Protein AF-A0A849V5Q9-F1 (afdb_monomer_lite)

Secondary 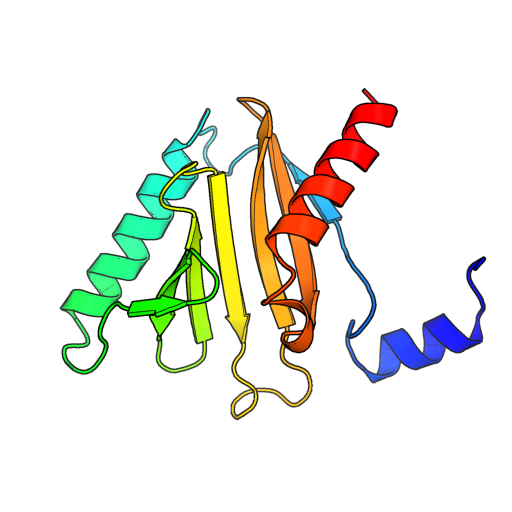structure (DSSP, 8-state):
----HHHHHHHHHTTSTT---EEEEPPGGG--TTHHHHHHHHHHHHHHHH-TT---EEETTEEEEE-SSEEEEE-TTTS-EEEEEE-TTT-SS-EEEEEEEEETTEEEEEEEEGGGGGGHHHHHHHHHHHHHTT-

Sequence (135 aa):
MPYQSKDDARWKAIGGGDRIEVTLMKPVGGMRGTAWFDTALKGTREYLLTNHSLTESEQYGLLHIPEKFEENFYDMTGKSLKIHCSKPDVVPFPRCKVKSQYREDLVLEYYYGLNFLPQWREIDNNLKKLFQQFS

Foldseek 3Di:
DDDDPVVVVVCVVLVHAPHKDKDKDFDPPQDWDLPSLVVVVVVLVVVCVVVVVWDWDDDLCWTWTDDDFWIWTANPVRSFKIKIWGDVVNDVFIKIWMWGHQDRGIIMTIMHTPVCVNVVVVVVVVVSVVVVVVD

pLDDT: mean 83.36, std 12.61, range [44.91, 96.19]

Structure (mmCIF, N/CA/C/O backbone):
data_AF-A0A849V5Q9-F1
#
_entry.id   AF-A0A849V5Q9-F1
#
loop_
_atom_site.group_PDB
_atom_site.id
_atom_site.type_symbol
_atom_site.label_atom_id
_atom_site.label_alt_id
_atom_site.label_comp_id
_atom_site.label_asym_id
_atom_site.label_entity_id
_atom_site.label_seq_id
_atom_site.pdbx_PDB_ins_code
_atom_site.Cartn_x
_atom_site.Cartn_y
_atom_site.Cartn_z
_atom_site.occupancy
_atom_site.B_iso_or_equiv
_atom_site.auth_seq_id
_atom_site.auth_comp_id
_atom_site.auth_asym_id
_atom_site.auth_atom_id
_atom_site.pdbx_PDB_model_num
ATOM 1 N N . MET A 1 1 ? -22.606 -5.579 -12.181 1.00 44.91 1 MET A N 1
ATOM 2 C CA . MET A 1 1 ? -23.148 -6.796 -12.826 1.00 44.91 1 MET A CA 1
ATOM 3 C C . MET A 1 1 ? -23.031 -7.955 -11.842 1.00 44.91 1 MET A C 1
ATOM 5 O O . MET A 1 1 ? -22.081 -7.931 -11.068 1.00 44.91 1 MET A O 1
ATOM 9 N N . PRO A 1 2 ? -23.977 -8.907 -11.804 1.00 56.44 2 PRO A N 1
ATOM 10 C CA . PRO A 1 2 ? -23.874 -10.088 -10.943 1.00 56.44 2 PRO A CA 1
ATOM 11 C C . PRO A 1 2 ? -22.769 -11.046 -11.423 1.00 56.44 2 PRO A C 1
ATOM 13 O O . PRO A 1 2 ? -22.456 -11.078 -12.612 1.00 56.44 2 PRO A O 1
ATOM 16 N N . TYR A 1 3 ? -22.196 -11.808 -10.487 1.00 54.84 3 TYR A N 1
ATOM 17 C CA . TYR A 1 3 ? -21.135 -12.8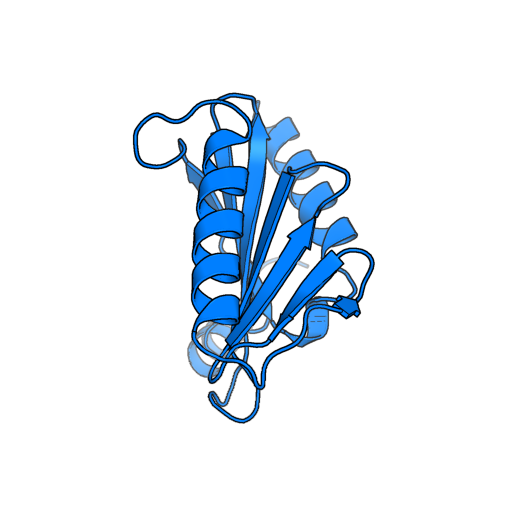00 -10.715 1.00 54.84 3 TYR A CA 1
ATOM 18 C C . TYR A 1 3 ? -21.537 -13.863 -11.753 1.00 54.84 3 TYR A C 1
ATOM 20 O O . TYR A 1 3 ? -22.637 -14.416 -11.667 1.00 54.84 3 TYR A O 1
ATOM 28 N N . GLN A 1 4 ? -20.643 -14.182 -12.700 1.00 64.56 4 GLN A N 1
ATOM 29 C CA . GLN A 1 4 ? -20.826 -15.271 -13.666 1.00 64.56 4 GLN A CA 1
ATOM 30 C C . GLN A 1 4 ? -19.684 -16.294 -13.595 1.00 64.56 4 GLN A C 1
ATOM 32 O O . GLN A 1 4 ? -18.523 -15.954 -13.398 1.00 64.56 4 GLN A O 1
ATOM 37 N N . SER A 1 5 ? -19.983 -17.570 -13.851 1.00 62.53 5 SER A N 1
ATOM 38 C CA . SER A 1 5 ? -18.994 -18.665 -13.826 1.00 62.53 5 SER A CA 1
ATOM 39 C C . SER A 1 5 ? -17.848 -18.508 -14.838 1.00 62.53 5 SER A C 1
ATOM 41 O O . SER A 1 5 ? -16.758 -19.039 -14.633 1.00 62.53 5 SER A O 1
ATOM 43 N N . LYS A 1 6 ? -18.068 -17.751 -15.921 1.00 59.19 6 LYS A N 1
ATOM 44 C CA . LYS A 1 6 ? -17.027 -17.399 -16.900 1.00 59.19 6 LYS A CA 1
ATOM 45 C C . LYS A 1 6 ? -15.989 -16.430 -16.330 1.00 59.19 6 LYS A C 1
ATOM 47 O O . LYS A 1 6 ? -14.831 -16.484 -16.742 1.00 59.19 6 LYS A O 1
ATOM 52 N N . ASP A 1 7 ? -16.385 -15.601 -15.367 1.00 58.69 7 ASP A N 1
ATOM 53 C CA . ASP A 1 7 ? -15.465 -14.717 -14.663 1.00 58.69 7 ASP A CA 1
ATOM 54 C C . ASP A 1 7 ? -14.519 -15.533 -13.775 1.00 58.69 7 ASP A C 1
ATOM 56 O O . ASP A 1 7 ? -13.333 -15.243 -13.730 1.00 58.69 7 ASP A O 1
ATOM 60 N N . ASP A 1 8 ? -14.983 -16.639 -13.185 1.00 58.81 8 ASP A N 1
ATOM 61 C CA . ASP A 1 8 ? -14.172 -17.518 -12.329 1.00 58.81 8 ASP A CA 1
ATOM 62 C C . ASP A 1 8 ? -13.011 -18.191 -13.083 1.00 58.81 8 ASP A C 1
ATOM 64 O O . ASP A 1 8 ? -11.873 -18.221 -12.609 1.00 58.81 8 ASP A O 1
ATOM 68 N N . ALA A 1 9 ? -13.281 -18.696 -14.293 1.00 58.97 9 ALA A N 1
ATOM 69 C CA . ALA A 1 9 ? -12.263 -19.293 -15.161 1.00 58.97 9 ALA A CA 1
ATOM 70 C C . ALA A 1 9 ? -11.244 -18.250 -15.639 1.00 58.97 9 ALA A C 1
ATOM 72 O O . ALA A 1 9 ? -10.040 -18.513 -15.634 1.00 58.97 9 ALA A O 1
ATOM 73 N N . ARG A 1 10 ? -11.718 -17.043 -15.983 1.00 58.00 10 ARG A N 1
ATOM 74 C CA . ARG A 1 10 ? -10.850 -15.903 -16.287 1.00 58.00 10 ARG A CA 1
ATOM 75 C C . ARG A 1 10 ? -9.978 -15.585 -15.071 1.00 58.00 10 ARG A C 1
ATOM 77 O O . ARG A 1 10 ? -8.761 -15.607 -15.177 1.00 58.00 10 ARG A O 1
ATOM 84 N N . TRP A 1 11 ? -10.565 -15.392 -13.895 1.00 59.94 11 TRP A N 1
ATOM 85 C CA . TRP A 1 11 ? -9.866 -14.994 -12.670 1.00 59.94 11 TRP A CA 1
ATOM 86 C C . TRP A 1 11 ? -8.835 -16.012 -12.175 1.00 59.94 11 TRP A C 1
ATOM 88 O O . TRP A 1 11 ? -7.782 -15.603 -11.684 1.00 59.94 11 TRP A O 1
ATOM 98 N N . LYS A 1 12 ? -9.093 -17.314 -12.351 1.00 59.56 12 LYS A N 1
ATOM 99 C CA . LYS A 1 12 ? -8.129 -18.390 -12.064 1.00 59.56 12 LYS A CA 1
ATOM 100 C C . LYS A 1 12 ? -6.945 -18.404 -13.036 1.00 59.56 12 LYS A C 1
ATOM 102 O O . LYS A 1 12 ? -5.843 -18.737 -12.617 1.00 59.56 12 LYS A O 1
ATOM 107 N N . ALA A 1 13 ? -7.151 -18.017 -14.297 1.00 56.41 13 ALA A N 1
ATOM 108 C CA . ALA A 1 13 ? -6.105 -18.000 -15.321 1.00 56.41 13 ALA A CA 1
ATOM 109 C C . ALA A 1 13 ? -5.185 -16.763 -15.248 1.00 56.41 13 ALA A C 1
ATOM 111 O O . ALA A 1 13 ? -3.984 -16.894 -15.460 1.00 56.41 13 ALA A O 1
ATOM 112 N N . ILE A 1 14 ? -5.723 -15.577 -14.921 1.00 53.78 14 ILE A N 1
ATOM 113 C CA . ILE A 1 14 ? -4.955 -14.311 -14.806 1.00 53.78 14 ILE A CA 1
ATOM 114 C C . ILE A 1 14 ? -4.464 -13.998 -13.381 1.00 53.78 14 ILE A C 1
ATOM 116 O O . ILE A 1 14 ? -3.908 -12.931 -13.142 1.00 53.78 14 ILE A O 1
ATOM 120 N N . GLY A 1 15 ? -4.668 -14.895 -12.411 1.00 48.91 15 GLY A N 1
ATOM 121 C CA . GLY A 1 15 ? -4.088 -14.744 -11.069 1.00 48.91 15 GLY A CA 1
ATOM 122 C C . GLY A 1 15 ? -4.584 -13.522 -10.279 1.00 48.91 15 GLY A C 1
ATOM 123 O O . GLY A 1 15 ? -3.845 -12.997 -9.447 1.00 48.91 15 GLY A O 1
ATOM 124 N N . GLY A 1 16 ? -5.824 -13.074 -10.519 1.00 52.97 16 GLY A N 1
ATOM 125 C CA . GLY A 1 16 ? -6.463 -11.995 -9.748 1.00 52.97 16 GLY A CA 1
ATOM 126 C C . GLY A 1 16 ? -6.562 -10.617 -10.417 1.00 52.97 16 GLY A C 1
ATOM 127 O O . GLY A 1 16 ? -6.859 -9.660 -9.715 1.00 52.97 16 GLY A O 1
ATOM 128 N N . GLY A 1 17 ? -6.371 -10.498 -11.739 1.00 53.59 17 GLY A N 1
ATOM 129 C CA . GLY A 1 17 ? -6.366 -9.209 -12.462 1.00 53.59 17 GLY A CA 1
ATOM 130 C C . GLY A 1 17 ? -7.506 -8.223 -12.128 1.00 53.59 17 GLY A C 1
ATOM 131 O O . GLY A 1 17 ? -7.227 -7.063 -11.840 1.00 53.59 17 GLY A O 1
ATOM 132 N N . ASP A 1 18 ? -8.763 -8.688 -12.086 1.00 59.16 18 ASP A N 1
ATOM 133 C CA . ASP A 1 18 ? -9.946 -7.852 -11.775 1.00 59.16 18 ASP A CA 1
ATOM 134 C C . ASP A 1 18 ? -10.549 -8.124 -10.384 1.00 59.16 18 ASP A C 1
ATOM 136 O O . ASP A 1 18 ? -11.639 -7.646 -10.062 1.00 59.16 18 ASP A O 1
ATOM 140 N N . ARG A 1 19 ? -9.893 -8.954 -9.564 1.00 66.94 19 ARG A N 1
ATOM 141 C CA . ARG A 1 19 ? -10.409 -9.351 -8.251 1.00 66.94 19 ARG A CA 1
ATOM 142 C C . ARG A 1 19 ? -9.743 -8.509 -7.175 1.00 66.94 19 ARG A C 1
ATOM 144 O O . ARG A 1 19 ? -8.527 -8.550 -7.024 1.00 66.94 19 ARG A O 1
ATOM 151 N N . ILE A 1 20 ? -10.560 -7.853 -6.359 1.00 69.62 20 ILE A N 1
ATOM 152 C CA . ILE A 1 20 ? -10.101 -7.317 -5.082 1.00 69.62 20 ILE A CA 1
ATOM 153 C C . ILE A 1 20 ? -10.375 -8.366 -4.008 1.00 69.62 20 ILE A C 1
ATOM 155 O O . ILE A 1 20 ? -11.521 -8.660 -3.675 1.00 69.62 20 ILE A O 1
ATOM 159 N N . GLU A 1 21 ? -9.312 -8.965 -3.484 1.00 76.81 21 GLU A N 1
ATOM 160 C CA . GLU A 1 21 ? -9.374 -9.702 -2.225 1.00 76.81 21 GLU A CA 1
ATOM 161 C C . GLU A 1 21 ? -9.139 -8.713 -1.093 1.00 76.81 21 GLU A C 1
ATOM 163 O O . GLU A 1 21 ? -8.154 -7.984 -1.146 1.00 76.81 21 GLU A O 1
ATOM 168 N N . VAL A 1 22 ? -10.041 -8.663 -0.111 1.00 82.94 22 VAL A N 1
ATOM 169 C CA . VAL A 1 22 ? -9.938 -7.755 1.035 1.00 82.94 22 VAL A CA 1
ATOM 170 C C . VAL A 1 22 ? -9.973 -8.559 2.320 1.00 82.94 22 VAL A C 1
ATOM 172 O O . VAL A 1 22 ? -10.877 -9.362 2.534 1.00 82.94 22 VAL A O 1
ATOM 175 N N . THR A 1 23 ? -9.018 -8.289 3.198 1.00 85.88 23 THR A N 1
ATOM 176 C CA . THR A 1 23 ? -8.982 -8.803 4.560 1.00 85.88 23 THR A CA 1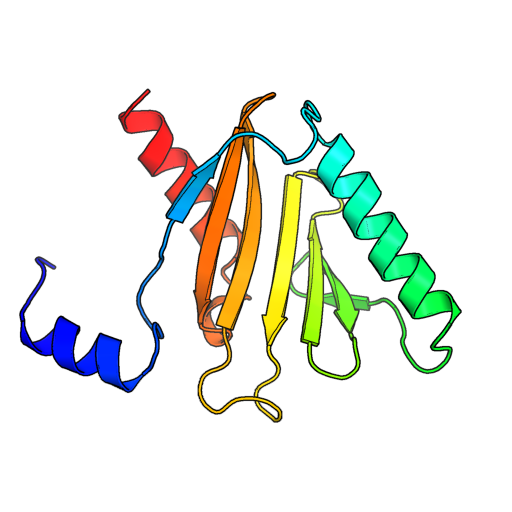
ATOM 177 C C . THR A 1 23 ? -9.024 -7.636 5.536 1.00 85.88 23 THR A C 1
ATOM 179 O O . THR A 1 23 ? -8.219 -6.711 5.448 1.00 85.88 23 THR A O 1
ATOM 182 N N . LEU A 1 24 ? -9.954 -7.689 6.489 1.00 86.56 24 LEU A N 1
ATOM 183 C CA . LEU A 1 24 ? -10.005 -6.775 7.626 1.00 86.56 24 LEU A CA 1
ATOM 184 C C . LEU A 1 24 ? -9.301 -7.441 8.811 1.00 86.56 24 LEU A C 1
ATOM 186 O O . LEU A 1 24 ? -9.691 -8.529 9.231 1.00 86.56 24 LEU A O 1
ATOM 190 N N . MET A 1 25 ? -8.258 -6.809 9.343 1.00 87.00 25 MET A N 1
ATOM 191 C CA . MET A 1 25 ? -7.438 -7.407 10.399 1.00 87.00 25 MET A CA 1
ATOM 192 C C . MET A 1 25 ? -6.919 -6.365 11.389 1.00 87.00 25 MET A C 1
ATOM 194 O O . MET A 1 25 ? -6.846 -5.173 11.088 1.00 87.00 25 MET A O 1
ATOM 198 N N . LYS A 1 26 ? -6.498 -6.832 12.567 1.00 85.12 26 LYS A N 1
ATOM 199 C CA . LYS A 1 26 ? -5.702 -6.017 13.489 1.00 85.12 26 LYS A CA 1
ATOM 200 C C . LYS A 1 26 ? -4.267 -5.889 12.966 1.00 85.12 26 LYS A C 1
ATOM 202 O O . LYS A 1 26 ? -3.751 -6.852 12.392 1.00 85.12 26 LYS A O 1
ATOM 207 N N . PRO A 1 27 ? -3.583 -4.754 13.178 1.00 77.94 27 PRO A N 1
ATOM 208 C CA . PRO A 1 27 ? -2.171 -4.636 12.849 1.00 77.94 27 PRO A CA 1
ATOM 209 C C . PRO A 1 27 ? -1.333 -5.700 13.574 1.00 77.94 27 PRO A C 1
ATOM 211 O O . PRO A 1 27 ? -1.481 -5.925 14.778 1.00 77.94 27 PRO A O 1
ATOM 214 N N . VAL A 1 28 ? -0.430 -6.349 12.834 1.00 70.44 28 VAL A N 1
ATOM 215 C CA . VAL A 1 28 ? 0.520 -7.330 13.383 1.00 70.44 28 VAL A CA 1
ATOM 216 C C . VAL A 1 28 ? 1.339 -6.694 14.511 1.00 70.44 28 VAL A C 1
ATOM 218 O O . VAL A 1 28 ? 1.777 -5.550 14.399 1.00 70.44 28 VAL A O 1
ATOM 221 N N . GLY A 1 29 ? 1.536 -7.438 15.602 1.00 67.62 29 GLY A N 1
ATOM 222 C CA . GLY A 1 29 ? 2.283 -6.972 16.776 1.00 67.62 29 GLY A CA 1
ATOM 223 C C . GLY A 1 29 ? 1.472 -6.122 17.760 1.00 67.62 29 GLY A C 1
ATOM 224 O O . GLY A 1 29 ? 2.057 -5.529 18.658 1.00 67.62 29 GLY A O 1
ATOM 225 N N . GLY A 1 30 ? 0.144 -6.038 17.607 1.00 66.75 30 GLY A N 1
ATOM 226 C CA . GLY A 1 30 ? -0.720 -5.293 18.535 1.00 66.75 30 GLY A CA 1
ATOM 227 C C . GLY A 1 30 ? -0.583 -3.772 18.430 1.00 66.75 30 GLY A C 1
ATOM 228 O O . GLY A 1 30 ? -1.031 -3.050 19.321 1.00 66.75 30 GLY A O 1
ATOM 229 N N . MET A 1 31 ? 0.035 -3.283 17.351 1.00 77.06 31 MET A N 1
ATOM 230 C CA . MET A 1 31 ? 0.211 -1.856 17.101 1.00 77.06 31 MET A CA 1
ATOM 231 C C . MET A 1 31 ? -1.149 -1.172 16.925 1.00 77.06 31 MET A C 1
ATOM 233 O O . MET A 1 31 ? -2.020 -1.689 16.226 1.00 77.06 31 MET A O 1
ATOM 237 N N . ARG A 1 32 ? -1.321 0.002 17.538 1.00 77.12 32 ARG A N 1
ATOM 238 C CA . ARG A 1 32 ? -2.500 0.864 17.360 1.00 77.12 32 ARG A CA 1
ATOM 239 C C . ARG A 1 32 ? -2.156 2.075 16.500 1.00 77.12 32 ARG A C 1
ATOM 241 O O . ARG A 1 32 ? -1.007 2.519 16.475 1.00 77.12 32 ARG A O 1
ATOM 248 N N . GLY A 1 33 ? -3.157 2.608 15.807 1.00 80.00 33 GLY A N 1
ATOM 249 C CA . GLY A 1 33 ? -3.013 3.771 14.939 1.00 80.00 33 GLY A CA 1
ATOM 250 C C . GLY A 1 33 ? -1.999 3.537 13.818 1.00 80.00 33 GLY A C 1
ATOM 251 O O . GLY A 1 33 ? -1.947 2.463 13.221 1.00 80.00 33 GLY A O 1
ATOM 252 N N . THR A 1 34 ? -1.168 4.542 13.545 1.00 84.12 34 THR A N 1
ATOM 253 C CA . THR A 1 34 ? -0.248 4.577 12.395 1.00 84.12 34 THR A CA 1
ATOM 254 C C . THR A 1 34 ? 1.134 3.972 12.672 1.00 84.12 34 THR A C 1
ATOM 256 O O . THR A 1 34 ? 2.010 4.036 11.816 1.00 84.12 34 THR A O 1
ATOM 259 N N . ALA A 1 35 ? 1.372 3.353 13.834 1.00 87.31 35 ALA A N 1
ATOM 260 C CA . ALA A 1 35 ? 2.704 2.844 14.195 1.00 87.31 35 ALA A CA 1
ATOM 261 C C . ALA A 1 35 ? 3.241 1.768 13.223 1.00 87.31 35 ALA A C 1
ATOM 263 O O . ALA A 1 35 ? 4.449 1.668 12.985 1.00 87.31 35 ALA A O 1
ATOM 264 N N . TRP A 1 36 ? 2.346 0.991 12.603 1.00 88.75 36 TRP A N 1
ATOM 265 C CA . TRP A 1 36 ? 2.719 0.030 11.561 1.00 88.75 36 TRP A CA 1
ATOM 266 C C . TRP A 1 36 ? 3.227 0.723 10.288 1.00 88.75 36 TRP A C 1
ATOM 268 O O . TRP A 1 36 ? 4.093 0.175 9.607 1.00 88.75 36 TRP A O 1
ATOM 278 N N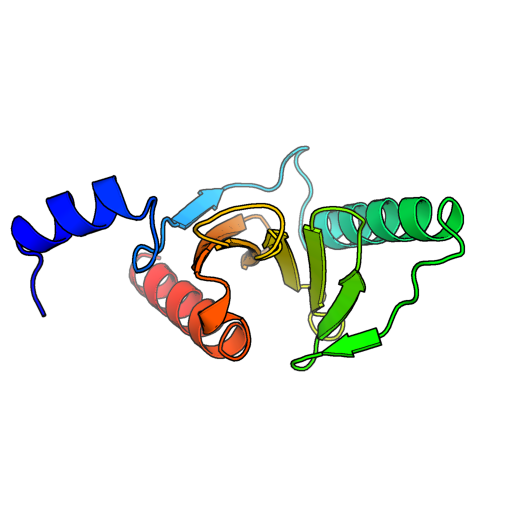 . PHE A 1 37 ? 2.696 1.908 9.968 1.00 91.94 37 PHE A N 1
ATOM 279 C CA . PHE A 1 37 ? 3.087 2.697 8.802 1.00 91.94 37 PHE A CA 1
ATOM 280 C C . PHE A 1 37 ? 4.497 3.245 9.002 1.00 91.94 37 PHE A C 1
ATOM 282 O O . PHE A 1 37 ? 5.355 3.043 8.147 1.00 91.94 37 PHE A O 1
ATOM 289 N N . ASP A 1 38 ? 4.757 3.860 10.160 1.00 90.56 38 ASP A N 1
ATOM 290 C CA . ASP A 1 38 ? 6.073 4.424 10.475 1.00 90.56 38 ASP A CA 1
ATOM 291 C C . ASP A 1 38 ? 7.156 3.329 10.483 1.00 90.56 38 ASP A C 1
ATOM 293 O O . ASP A 1 38 ? 8.242 3.520 9.934 1.00 90.56 38 ASP A O 1
ATOM 297 N N . THR A 1 39 ? 6.837 2.147 11.026 1.00 89.81 39 THR A N 1
ATOM 298 C CA . THR A 1 39 ? 7.736 0.981 11.006 1.00 89.81 39 THR A CA 1
ATOM 299 C C . THR A 1 39 ? 8.037 0.520 9.578 1.00 89.81 39 THR A C 1
ATOM 301 O O . THR A 1 39 ? 9.193 0.278 9.234 1.00 89.81 39 THR A O 1
ATOM 304 N N . ALA A 1 40 ? 7.010 0.418 8.730 1.00 90.12 40 ALA A N 1
ATOM 305 C CA . ALA A 1 40 ? 7.177 -0.008 7.344 1.00 90.12 40 ALA A CA 1
ATOM 306 C C . ALA A 1 40 ? 7.994 1.003 6.523 1.00 90.12 40 ALA A C 1
ATOM 308 O O . ALA A 1 40 ? 8.901 0.601 5.795 1.00 90.12 40 ALA A O 1
ATOM 309 N N . LEU A 1 41 ? 7.711 2.300 6.675 1.00 92.00 41 LEU A N 1
ATOM 310 C CA . LEU A 1 41 ? 8.441 3.369 5.997 1.00 92.00 41 LEU A CA 1
ATOM 311 C C . LEU A 1 41 ? 9.912 3.398 6.423 1.00 92.00 41 LEU A C 1
ATOM 313 O O . LEU A 1 41 ? 10.792 3.516 5.572 1.00 92.00 41 LEU A O 1
ATOM 317 N N . LYS A 1 42 ? 10.186 3.255 7.727 1.00 91.50 42 LYS A N 1
ATOM 318 C CA . LYS A 1 42 ? 11.555 3.177 8.247 1.00 91.50 42 LYS A CA 1
ATOM 319 C C . LYS A 1 42 ? 12.324 2.018 7.608 1.00 91.50 42 LYS A C 1
ATOM 321 O O . LYS A 1 42 ? 13.409 2.250 7.090 1.00 91.50 42 LYS A O 1
ATOM 326 N N . GLY A 1 43 ? 11.743 0.815 7.578 1.00 89.19 43 GLY A N 1
ATOM 327 C CA . GLY A 1 43 ? 12.389 -0.354 6.972 1.00 89.19 43 GLY A CA 1
ATOM 328 C C . GLY A 1 43 ? 12.694 -0.169 5.480 1.00 89.19 43 GLY A C 1
ATOM 329 O O . GLY A 1 43 ? 13.802 -0.461 5.037 1.00 89.19 43 GLY A O 1
ATOM 330 N N . THR A 1 44 ? 11.755 0.390 4.708 1.00 89.25 44 THR A N 1
ATOM 331 C CA . THR A 1 44 ? 11.993 0.682 3.283 1.00 89.25 44 THR A CA 1
ATOM 332 C C . THR A 1 44 ? 13.074 1.755 3.083 1.00 89.25 44 THR A C 1
ATOM 334 O O . THR A 1 44 ? 13.902 1.641 2.183 1.00 89.25 44 THR A O 1
ATOM 337 N N . ARG A 1 45 ? 13.138 2.779 3.941 1.00 89.19 45 ARG A N 1
ATOM 338 C CA . ARG A 1 45 ? 14.196 3.802 3.875 1.00 89.19 45 ARG A CA 1
ATOM 339 C C . ARG A 1 45 ? 15.572 3.280 4.266 1.00 89.19 45 ARG A C 1
ATOM 341 O O . ARG A 1 45 ? 16.565 3.667 3.662 1.00 89.19 45 ARG A O 1
ATOM 348 N N . GLU A 1 46 ? 15.649 2.390 5.247 1.00 89.25 46 GLU A N 1
ATOM 349 C CA . GLU A 1 46 ? 16.906 1.721 5.594 1.00 89.25 46 GLU A CA 1
ATOM 350 C C . GLU A 1 46 ? 17.427 0.894 4.410 1.00 89.25 46 GLU A C 1
ATOM 352 O O . GLU A 1 46 ? 18.616 0.953 4.099 1.00 89.25 46 GLU A O 1
ATOM 357 N N . TYR A 1 47 ? 16.538 0.220 3.673 1.00 82.88 47 TYR A N 1
ATOM 358 C CA . TYR A 1 47 ? 16.903 -0.473 2.436 1.00 82.88 47 TYR A CA 1
ATOM 359 C C . TYR A 1 47 ? 17.446 0.483 1.360 1.00 82.88 47 TYR A C 1
ATOM 361 O O . TYR A 1 47 ? 18.473 0.183 0.743 1.00 82.88 47 TYR A O 1
ATOM 369 N N . LEU A 1 48 ? 16.827 1.655 1.175 1.00 83.12 48 LEU A N 1
ATOM 370 C CA . LEU A 1 48 ? 17.330 2.695 0.267 1.00 83.12 48 LEU A CA 1
ATOM 371 C C . LEU A 1 48 ? 18.747 3.152 0.623 1.00 83.12 48 LEU A C 1
ATOM 373 O O . LEU A 1 48 ? 19.597 3.262 -0.256 1.00 83.12 48 LEU A O 1
ATOM 377 N N . LEU A 1 49 ? 19.026 3.376 1.910 1.00 83.00 49 LEU A N 1
ATOM 378 C CA . LEU A 1 49 ? 20.353 3.801 2.366 1.00 83.00 49 LEU A CA 1
ATOM 379 C C . LEU A 1 49 ? 21.439 2.773 2.032 1.00 83.00 49 LEU A C 1
ATOM 381 O O . LEU A 1 49 ? 22.577 3.158 1.781 1.00 83.00 49 LEU A O 1
ATOM 385 N N . THR A 1 50 ? 21.092 1.484 2.001 1.00 83.44 50 THR A N 1
ATOM 386 C CA . THR A 1 50 ? 22.019 0.415 1.595 1.00 83.44 50 THR A CA 1
ATOM 387 C C . THR A 1 50 ? 22.158 0.263 0.078 1.00 83.44 50 THR A C 1
ATOM 389 O O . THR A 1 50 ? 23.134 -0.319 -0.389 1.00 83.44 50 THR A O 1
ATOM 392 N N . ASN A 1 51 ? 21.218 0.806 -0.701 1.00 78.62 51 ASN A N 1
ATOM 393 C CA . ASN A 1 51 ? 21.176 0.718 -2.160 1.00 78.62 51 ASN A CA 1
ATOM 394 C C . ASN A 1 51 ? 21.198 2.118 -2.785 1.00 78.62 51 ASN A C 1
ATOM 396 O O . ASN A 1 51 ? 20.198 2.602 -3.309 1.00 78.62 51 ASN A O 1
ATOM 400 N N . HIS A 1 52 ? 22.379 2.740 -2.775 1.00 68.88 52 HIS A N 1
ATOM 401 C CA . HIS A 1 52 ? 22.637 4.122 -3.211 1.00 68.88 52 HIS A CA 1
ATOM 402 C C . HIS A 1 52 ? 22.203 4.489 -4.648 1.00 68.88 52 HIS A C 1
ATOM 404 O O . HIS A 1 52 ? 22.286 5.656 -5.021 1.00 68.88 52 HIS A O 1
ATOM 410 N N . SER A 1 53 ? 21.780 3.527 -5.470 1.00 72.69 53 SER A N 1
ATOM 411 C CA . SER A 1 53 ? 21.247 3.758 -6.819 1.00 72.69 53 SER A CA 1
ATOM 412 C C . SER A 1 53 ? 19.739 4.024 -6.860 1.00 72.69 53 SER A C 1
ATOM 414 O O . SER A 1 53 ? 19.217 4.362 -7.921 1.00 72.69 53 SER A O 1
ATOM 416 N N . LEU A 1 54 ? 19.033 3.849 -5.742 1.00 77.62 54 LEU A N 1
ATOM 417 C CA . LEU A 1 54 ? 17.592 4.049 -5.642 1.00 77.62 54 LEU A CA 1
ATOM 418 C C . LEU A 1 54 ? 17.301 5.424 -5.031 1.00 77.62 54 LEU A C 1
ATOM 420 O O . LEU A 1 54 ? 17.890 5.804 -4.019 1.00 77.62 54 LEU A O 1
ATOM 424 N N . THR A 1 55 ? 16.383 6.170 -5.639 1.00 82.81 55 THR A N 1
ATOM 425 C CA . THR A 1 55 ? 15.992 7.510 -5.188 1.00 82.81 55 THR A CA 1
ATOM 426 C C . THR A 1 55 ? 14.498 7.585 -4.910 1.00 82.81 55 THR A C 1
ATOM 428 O O . THR A 1 55 ? 13.680 7.026 -5.640 1.00 82.81 55 THR A O 1
ATOM 431 N N . GLU A 1 56 ? 14.141 8.298 -3.841 1.00 89.62 56 GLU A N 1
ATOM 432 C CA . GLU A 1 56 ? 12.749 8.636 -3.547 1.00 89.62 56 GLU A CA 1
ATOM 433 C C . GLU A 1 56 ? 12.213 9.617 -4.601 1.00 89.62 56 GLU A C 1
ATOM 435 O O . GLU A 1 56 ? 12.918 10.530 -5.040 1.00 89.62 56 GLU A O 1
ATOM 440 N N . SER A 1 57 ? 10.953 9.449 -4.992 1.00 93.31 57 SER A N 1
ATOM 441 C CA . SER A 1 57 ? 10.245 10.358 -5.898 1.00 93.31 57 SER A CA 1
ATOM 442 C C . SER A 1 57 ? 8.779 10.498 -5.490 1.00 93.31 57 SER A C 1
ATOM 444 O O . SER A 1 57 ? 8.313 9.823 -4.574 1.00 93.31 57 SER A O 1
ATOM 446 N N . GLU A 1 58 ? 8.046 11.400 -6.136 1.00 94.94 58 GLU A N 1
ATOM 447 C CA . GLU A 1 58 ? 6.595 11.504 -5.982 1.00 94.94 58 GLU A CA 1
ATOM 448 C C . GLU A 1 58 ? 5.913 10.899 -7.211 1.00 94.94 58 GLU A C 1
ATOM 450 O O . GLU A 1 58 ? 6.314 11.172 -8.344 1.00 94.94 58 GLU A O 1
ATOM 455 N N . GLN A 1 59 ? 4.897 10.066 -6.980 1.00 95.00 59 GLN A N 1
ATOM 456 C CA . GLN A 1 59 ? 4.060 9.512 -8.037 1.00 95.00 59 GLN A CA 1
ATOM 457 C C . GLN A 1 59 ? 2.631 9.270 -7.529 1.00 95.00 59 GLN A C 1
ATOM 459 O O . GLN A 1 59 ? 2.423 8.635 -6.497 1.00 95.00 59 GLN A O 1
ATOM 464 N N . TYR A 1 60 ? 1.626 9.734 -8.279 1.00 94.12 60 TYR A N 1
ATOM 465 C CA . TYR A 1 60 ? 0.192 9.579 -7.959 1.00 94.12 60 TYR A CA 1
ATOM 466 C C . TYR A 1 60 ? -0.243 10.167 -6.601 1.00 94.12 60 TYR A C 1
ATOM 468 O O . TYR A 1 60 ? -1.205 9.699 -5.983 1.00 94.12 60 TYR A O 1
ATOM 476 N N . GLY A 1 61 ? 0.447 11.201 -6.128 1.00 92.62 61 GLY A N 1
ATOM 477 C CA . GLY A 1 61 ? 0.268 11.796 -4.809 1.00 92.62 61 GLY A CA 1
ATOM 478 C C . GLY A 1 61 ? 0.834 10.943 -3.672 1.00 92.62 61 GLY A C 1
ATOM 479 O O . GLY A 1 61 ? 0.386 11.099 -2.537 1.00 92.62 61 GLY A O 1
ATOM 480 N N . LEU A 1 62 ? 1.755 10.022 -3.968 1.00 94.88 62 LEU A N 1
ATOM 481 C CA . LEU A 1 62 ? 2.395 9.122 -3.011 1.00 94.88 62 LEU A CA 1
ATOM 482 C C . LEU A 1 62 ? 3.913 9.294 -3.062 1.00 94.88 62 LEU A C 1
ATOM 484 O O . LEU A 1 62 ? 4.492 9.539 -4.120 1.00 94.88 62 LEU A O 1
ATOM 488 N N . LEU A 1 63 ? 4.569 9.095 -1.919 1.00 95.38 63 LEU A N 1
ATOM 489 C CA . LEU A 1 63 ? 6.014 8.891 -1.891 1.00 95.38 63 LEU A CA 1
ATOM 490 C C . LEU A 1 63 ? 6.311 7.542 -2.541 1.00 95.38 63 LEU A C 1
ATOM 492 O O . LEU A 1 63 ? 5.916 6.512 -1.999 1.00 95.38 63 LEU A O 1
ATOM 496 N N . HIS A 1 64 ? 7.001 7.559 -3.672 1.00 95.38 64 HIS A N 1
ATOM 497 C CA . HIS A 1 64 ? 7.431 6.387 -4.412 1.00 95.38 64 HIS A CA 1
ATOM 498 C C . HIS A 1 64 ? 8.889 6.055 -4.090 1.00 95.38 64 HIS A C 1
ATOM 500 O O . HIS A 1 64 ? 9.788 6.893 -4.199 1.00 95.38 64 HIS A O 1
ATOM 506 N N . ILE A 1 65 ? 9.103 4.801 -3.707 1.00 92.44 65 ILE A N 1
ATOM 507 C CA . ILE A 1 65 ? 10.401 4.207 -3.436 1.00 92.44 65 ILE A CA 1
ATOM 508 C C . ILE A 1 65 ? 10.554 2.975 -4.340 1.00 92.44 65 ILE A C 1
ATOM 510 O O . ILE A 1 65 ? 9.954 1.932 -4.048 1.00 92.44 65 ILE A O 1
ATOM 514 N N . PRO A 1 66 ? 11.331 3.071 -5.434 1.00 88.19 66 PRO A N 1
ATOM 515 C CA . PRO A 1 66 ? 11.599 1.923 -6.281 1.00 88.19 66 PRO A CA 1
ATOM 516 C C . PRO A 1 66 ? 12.534 0.961 -5.548 1.00 88.19 66 PRO A C 1
ATOM 518 O O . PRO A 1 66 ? 13.509 1.383 -4.933 1.00 88.19 66 PRO A O 1
ATOM 521 N N . GLU A 1 67 ? 12.276 -0.337 -5.653 1.00 85.25 67 GLU A N 1
ATOM 522 C CA . GLU A 1 67 ? 13.201 -1.387 -5.232 1.00 85.25 67 GLU A CA 1
ATOM 523 C C . GLU A 1 67 ? 13.591 -2.255 -6.433 1.00 85.25 67 GLU A C 1
ATOM 525 O O . GLU A 1 67 ? 13.173 -2.018 -7.569 1.00 85.25 67 GLU A O 1
ATOM 530 N N . LYS A 1 68 ? 14.446 -3.260 -6.221 1.00 80.94 68 LYS A N 1
ATOM 531 C CA . LYS A 1 68 ? 14.978 -4.076 -7.320 1.00 80.94 68 LYS A CA 1
ATOM 532 C C . LYS A 1 68 ? 13.877 -4.830 -8.077 1.00 80.94 68 LYS A C 1
ATOM 534 O O . LYS A 1 68 ? 13.871 -4.802 -9.303 1.00 80.94 68 LYS A O 1
ATOM 539 N N . PHE A 1 69 ? 12.945 -5.454 -7.358 1.00 81.75 69 PHE A N 1
ATOM 540 C CA . PHE A 1 69 ? 11.914 -6.335 -7.933 1.00 81.75 69 PHE A CA 1
ATOM 541 C C . PHE A 1 69 ? 10.478 -5.829 -7.740 1.00 81.75 69 PHE A C 1
ATOM 543 O O . PHE A 1 69 ? 9.520 -6.428 -8.228 1.00 81.75 69 PHE A O 1
ATOM 550 N N . GLU A 1 70 ? 10.333 -4.723 -7.026 1.00 88.44 70 GLU A N 1
ATOM 551 C CA . GLU A 1 70 ? 9.063 -4.214 -6.530 1.00 88.44 70 GLU A CA 1
ATOM 552 C C . GLU A 1 70 ? 9.112 -2.691 -6.420 1.00 88.44 70 GLU A C 1
ATOM 554 O O . GLU A 1 70 ? 10.169 -2.071 -6.558 1.00 88.44 70 GLU A O 1
ATOM 559 N N . GLU A 1 71 ? 7.952 -2.092 -6.197 1.00 92.56 71 GLU A N 1
ATOM 560 C CA . GLU A 1 71 ? 7.774 -0.657 -6.011 1.00 92.56 71 GLU A CA 1
ATOM 561 C C . GLU A 1 71 ? 6.943 -0.424 -4.754 1.00 92.56 71 GLU A C 1
ATOM 563 O O . GLU A 1 71 ? 5.867 -1.004 -4.591 1.00 92.56 71 GLU A O 1
ATOM 568 N N . ASN A 1 72 ? 7.437 0.418 -3.850 1.00 95.12 72 ASN A N 1
ATOM 569 C CA . ASN A 1 72 ? 6.724 0.780 -2.633 1.00 95.12 72 ASN A CA 1
ATOM 570 C C . ASN A 1 72 ? 6.199 2.214 -2.748 1.00 95.12 72 ASN A C 1
ATOM 572 O O . ASN A 1 72 ? 6.931 3.121 -3.135 1.00 95.12 72 ASN A O 1
ATOM 576 N N . PHE A 1 73 ? 4.945 2.428 -2.356 1.00 96.06 73 PHE A N 1
ATOM 577 C CA . PHE A 1 73 ? 4.312 3.741 -2.320 1.00 96.06 73 PHE A CA 1
ATOM 578 C C . PHE A 1 73 ? 3.712 4.020 -0.942 1.00 96.06 73 PHE A C 1
ATOM 580 O O . PHE A 1 73 ? 3.135 3.129 -0.313 1.00 96.06 73 PHE A O 1
ATOM 587 N N . TYR A 1 74 ? 3.816 5.264 -0.483 1.00 96.19 74 TYR A N 1
ATOM 588 C CA . TYR A 1 74 ? 3.364 5.680 0.844 1.00 96.19 74 TYR A CA 1
ATOM 589 C C . TYR A 1 74 ? 2.521 6.956 0.781 1.00 96.19 74 TYR A C 1
ATOM 591 O O . TYR A 1 74 ? 2.944 7.967 0.215 1.00 96.19 74 TYR A O 1
ATOM 599 N N . ASP A 1 75 ? 1.346 6.934 1.415 1.00 94.44 75 ASP A N 1
ATOM 600 C CA . ASP A 1 75 ? 0.544 8.138 1.654 1.00 94.44 75 ASP A CA 1
ATOM 601 C C . ASP A 1 75 ? 1.128 8.921 2.837 1.00 94.44 75 ASP A C 1
ATOM 603 O O . ASP A 1 75 ? 0.851 8.635 4.005 1.00 94.44 75 ASP A O 1
ATOM 607 N N . MET A 1 76 ? 1.952 9.918 2.523 1.00 89.50 76 MET A N 1
ATOM 608 C CA . MET A 1 76 ? 2.643 10.736 3.521 1.00 89.50 76 MET A CA 1
ATOM 609 C C . MET A 1 76 ? 1.739 11.769 4.199 1.00 89.50 76 MET A C 1
ATOM 611 O O . MET A 1 76 ? 2.082 12.246 5.279 1.00 89.50 76 MET A O 1
ATOM 615 N N . THR A 1 77 ? 0.600 12.120 3.596 1.00 84.12 77 THR A N 1
ATOM 616 C CA . THR A 1 77 ? -0.313 13.129 4.147 1.00 84.12 77 THR A CA 1
ATOM 617 C C . THR A 1 77 ? -1.161 12.536 5.263 1.00 84.12 77 THR A C 1
ATOM 619 O O . THR A 1 77 ? -1.253 13.118 6.341 1.00 84.12 77 THR A O 1
ATOM 622 N N . GLY A 1 78 ? -1.763 11.369 5.018 1.00 78.19 78 GLY A N 1
ATOM 623 C CA . GLY A 1 78 ? -2.599 10.691 6.006 1.00 78.19 78 GLY A CA 1
ATOM 624 C C . GLY A 1 78 ? -1.839 9.734 6.922 1.00 78.19 78 GLY A C 1
ATOM 625 O O . GLY A 1 78 ? -2.411 9.282 7.913 1.00 78.19 78 GLY A O 1
ATOM 626 N N . LYS A 1 79 ? -0.591 9.365 6.573 1.00 81.38 79 LYS A N 1
ATOM 627 C CA . LYS A 1 79 ? 0.132 8.207 7.145 1.00 81.38 79 LYS A CA 1
ATOM 628 C C . LYS A 1 79 ? -0.743 6.955 7.212 1.00 81.38 79 LYS A C 1
ATOM 630 O O . LYS A 1 79 ? -0.686 6.161 8.152 1.00 81.38 79 LYS A O 1
ATOM 635 N N . SER A 1 80 ? -1.626 6.835 6.230 1.00 83.56 80 SER A N 1
ATOM 636 C CA . SER A 1 80 ? -2.774 5.949 6.322 1.00 83.56 80 SER A CA 1
ATOM 637 C C . SER A 1 80 ? -2.585 4.692 5.495 1.00 83.56 80 SER A C 1
ATOM 639 O O . SER A 1 80 ? -3.321 3.735 5.692 1.00 83.56 80 SER A O 1
ATOM 641 N N . LEU A 1 81 ? -1.617 4.668 4.577 1.00 93.94 81 LEU A N 1
ATOM 642 C CA . LEU A 1 81 ? -1.615 3.678 3.514 1.00 93.94 81 LEU A CA 1
ATOM 643 C C . LEU A 1 81 ? -0.213 3.395 2.971 1.00 93.94 81 LEU A C 1
ATOM 645 O O . LEU A 1 81 ? 0.525 4.307 2.604 1.00 93.94 81 LEU A O 1
ATOM 649 N N . LYS A 1 82 ? 0.119 2.104 2.886 1.00 95.38 82 LYS A N 1
ATOM 650 C CA . LYS A 1 82 ? 1.269 1.572 2.151 1.00 95.38 82 LYS A CA 1
ATOM 651 C C . LYS A 1 82 ? 0.761 0.745 0.976 1.00 95.38 82 LYS A C 1
ATOM 653 O O . LYS A 1 82 ? -0.081 -0.133 1.165 1.00 95.38 82 LYS A O 1
ATOM 658 N N . ILE A 1 83 ? 1.333 0.969 -0.198 1.00 96.19 83 ILE A N 1
ATOM 659 C CA . ILE A 1 83 ? 1.150 0.149 -1.395 1.00 96.19 83 ILE A CA 1
ATOM 660 C C . ILE A 1 83 ? 2.485 -0.504 -1.717 1.00 96.19 83 ILE A C 1
ATOM 662 O O . ILE A 1 83 ? 3.535 0.123 -1.628 1.00 96.19 83 ILE A O 1
ATOM 666 N N . HIS A 1 84 ? 2.437 -1.762 -2.105 1.00 95.00 84 HIS A N 1
ATOM 667 C CA . HIS A 1 84 ? 3.576 -2.500 -2.609 1.00 95.00 84 HIS A CA 1
ATOM 668 C C . HIS A 1 84 ? 3.162 -3.179 -3.909 1.00 95.00 84 HIS A C 1
ATOM 670 O O . HIS A 1 84 ? 2.230 -3.984 -3.909 1.00 95.00 84 HIS A O 1
ATOM 676 N N . CYS A 1 85 ? 3.822 -2.853 -5.012 1.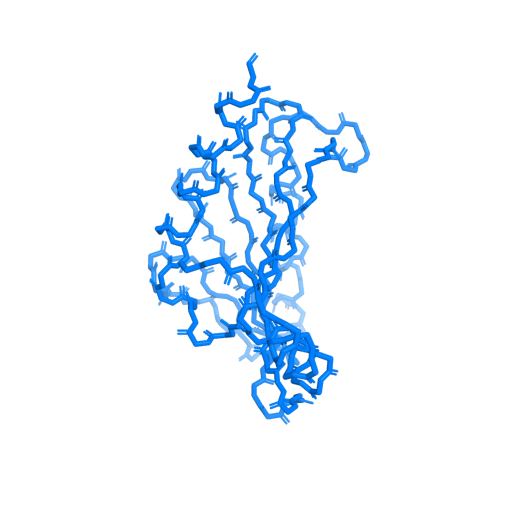00 94.00 85 CYS A N 1
ATOM 677 C CA . CYS A 1 85 ? 3.508 -3.363 -6.335 1.00 94.00 85 CYS A CA 1
ATOM 678 C C . CYS A 1 85 ? 4.652 -4.211 -6.886 1.00 94.00 85 CYS A C 1
ATOM 680 O O . CYS A 1 85 ? 5.827 -3.888 -6.742 1.00 94.00 85 CYS A O 1
ATOM 682 N N . SER A 1 86 ? 4.287 -5.299 -7.552 1.00 91.88 86 SER A N 1
ATOM 683 C CA . SER A 1 86 ? 5.222 -6.101 -8.346 1.00 91.88 86 SER A CA 1
ATOM 684 C C . SER A 1 86 ? 5.457 -5.439 -9.700 1.00 91.88 86 SER A C 1
ATOM 686 O O . SER A 1 86 ? 4.525 -4.874 -10.279 1.00 91.88 86 SER A O 1
ATOM 688 N N . LYS A 1 87 ? 6.687 -5.513 -10.213 1.00 88.44 87 LYS A N 1
ATOM 689 C CA . LYS A 1 87 ? 7.021 -4.895 -11.497 1.00 88.44 87 LYS A CA 1
ATOM 690 C C . LYS A 1 87 ? 6.627 -5.771 -12.696 1.00 88.44 87 LYS A C 1
ATOM 692 O O . LYS A 1 87 ? 6.708 -7.001 -12.610 1.00 88.44 87 LYS A O 1
ATOM 697 N N . PRO A 1 88 ? 6.231 -5.159 -13.828 1.00 84.62 88 PRO A N 1
ATOM 698 C CA . PRO A 1 88 ? 5.804 -5.885 -15.027 1.00 84.62 88 PRO A CA 1
ATOM 699 C C . PRO A 1 88 ? 6.919 -6.707 -15.692 1.00 84.62 88 PRO A C 1
ATOM 701 O O . PRO A 1 88 ? 6.628 -7.677 -16.381 1.00 84.62 88 PRO A O 1
ATOM 704 N N . ASP A 1 89 ? 8.187 -6.346 -15.494 1.00 86.75 89 ASP A N 1
ATOM 705 C CA . ASP A 1 89 ? 9.354 -7.088 -15.987 1.00 86.75 89 ASP A CA 1
ATOM 706 C C . ASP A 1 89 ? 9.714 -8.301 -15.110 1.00 86.75 89 ASP A C 1
ATOM 708 O O . ASP A 1 89 ? 10.489 -9.159 -15.530 1.00 86.75 89 ASP A O 1
ATOM 712 N N . VAL A 1 90 ? 9.130 -8.402 -13.910 1.00 85.19 90 VAL A N 1
ATOM 713 C CA . VAL A 1 90 ? 9.386 -9.485 -12.948 1.00 85.19 90 VAL A CA 1
ATOM 714 C C . VAL A 1 90 ? 8.290 -10.552 -12.985 1.00 85.19 90 VAL A C 1
ATOM 716 O O . VAL A 1 90 ? 8.578 -11.735 -12.805 1.00 85.19 90 VAL A O 1
ATOM 719 N N . VAL A 1 91 ? 7.031 -10.163 -13.215 1.00 83.25 91 VAL A N 1
ATOM 720 C CA . VAL A 1 91 ? 5.881 -11.083 -13.215 1.00 83.25 91 VAL A CA 1
ATOM 721 C C . VAL A 1 91 ? 4.921 -10.810 -14.380 1.00 83.25 91 VAL A C 1
ATOM 723 O O . VAL A 1 91 ? 4.693 -9.652 -14.723 1.00 83.25 91 VAL A O 1
ATOM 726 N N . PRO A 1 92 ? 4.278 -11.848 -14.955 1.00 79.19 92 PRO A N 1
ATOM 727 C CA . PRO A 1 92 ? 3.383 -11.689 -16.108 1.00 79.19 92 PRO A CA 1
ATOM 728 C C . PRO A 1 92 ? 2.089 -10.924 -15.790 1.00 79.19 92 PRO A C 1
ATOM 730 O O . PRO A 1 92 ? 1.488 -10.334 -16.683 1.00 79.19 92 PRO A O 1
ATOM 733 N N . PHE A 1 93 ? 1.656 -10.927 -14.525 1.00 82.06 93 PHE A N 1
ATOM 734 C CA . PHE A 1 93 ? 0.446 -10.245 -14.060 1.00 82.06 93 PHE A CA 1
ATOM 735 C C . PHE A 1 93 ? 0.775 -9.408 -12.816 1.00 82.06 93 PHE A C 1
ATOM 737 O O . PHE A 1 93 ? 0.588 -9.876 -11.688 1.00 82.06 93 PHE A O 1
ATOM 744 N N . PRO A 1 94 ? 1.330 -8.195 -12.996 1.00 87.31 94 PRO A N 1
ATOM 745 C CA . PRO A 1 94 ? 1.744 -7.354 -11.885 1.00 87.31 94 PRO A CA 1
ATOM 746 C C . PRO A 1 94 ? 0.536 -6.861 -11.090 1.00 87.31 94 PRO A C 1
ATOM 748 O O . PRO A 1 94 ? -0.470 -6.387 -11.627 1.00 87.31 94 PRO A O 1
ATOM 751 N N . ARG A 1 95 ? 0.662 -6.964 -9.773 1.00 89.88 95 ARG A N 1
ATOM 752 C CA . ARG A 1 95 ? -0.358 -6.601 -8.791 1.00 89.88 95 ARG A CA 1
ATOM 753 C C . ARG A 1 95 ? 0.224 -5.728 -7.695 1.00 89.88 95 ARG A C 1
ATOM 755 O O . ARG A 1 95 ? 1.409 -5.839 -7.371 1.00 89.88 95 ARG A O 1
ATOM 762 N N . CYS A 1 96 ? -0.649 -4.937 -7.094 1.00 92.56 96 CYS A N 1
ATOM 763 C CA . CYS A 1 96 ? -0.389 -4.137 -5.918 1.00 92.56 96 CYS A CA 1
ATOM 764 C C . CYS A 1 96 ? -1.091 -4.749 -4.708 1.00 92.56 96 CYS A C 1
ATOM 766 O O . CYS A 1 96 ? -2.265 -5.108 -4.771 1.00 92.56 96 CYS A O 1
ATOM 768 N N . LYS A 1 97 ? -0.354 -4.861 -3.609 1.00 93.62 97 LYS A N 1
ATOM 769 C CA . LYS A 1 97 ? -0.840 -5.146 -2.266 1.00 93.62 97 LYS A CA 1
ATOM 770 C C . LYS A 1 97 ? -0.926 -3.826 -1.510 1.00 93.62 97 LYS A C 1
ATOM 772 O O . LYS A 1 97 ? 0.066 -3.108 -1.419 1.00 93.62 97 LYS A O 1
ATOM 777 N N . VAL A 1 98 ? -2.077 -3.531 -0.930 1.00 94.88 98 VAL A N 1
ATOM 778 C CA . VAL A 1 98 ? -2.302 -2.339 -0.118 1.00 94.88 98 VAL A CA 1
ATOM 779 C C . VAL A 1 98 ? -2.569 -2.733 1.315 1.00 94.88 98 VAL A C 1
ATOM 781 O O . VAL A 1 98 ? -3.321 -3.665 1.577 1.00 94.88 98 VAL A O 1
ATOM 784 N N . LYS A 1 99 ? -1.979 -1.982 2.240 1.00 95.00 99 LYS A N 1
ATOM 785 C CA . LYS A 1 99 ? -2.347 -1.967 3.650 1.00 95.00 99 LYS A CA 1
ATOM 786 C C . LYS A 1 99 ? -2.777 -0.554 4.009 1.00 95.00 99 LYS A C 1
ATOM 788 O O . LYS A 1 99 ? -1.991 0.377 3.852 1.00 95.00 99 LYS A O 1
ATOM 793 N N . SER A 1 100 ? -4.012 -0.406 4.470 1.00 94.12 100 SER A N 1
ATOM 794 C CA . SER A 1 100 ? -4.663 0.882 4.689 1.00 94.12 100 SER A CA 1
ATOM 795 C C . SER A 1 100 ? -5.333 0.948 6.057 1.00 94.12 100 SER A C 1
ATOM 797 O O . SER A 1 100 ? -5.990 0.000 6.485 1.00 94.12 100 SER A O 1
ATOM 799 N N . GLN A 1 101 ? -5.187 2.069 6.752 1.00 92.25 101 GLN A N 1
ATOM 800 C CA . GLN A 1 101 ? -5.815 2.340 8.036 1.00 92.25 101 GLN A CA 1
ATOM 801 C C . GLN A 1 101 ? -7.326 2.479 7.854 1.00 92.25 101 GLN A C 1
ATOM 803 O O . GLN A 1 101 ? -7.780 3.332 7.091 1.00 92.25 101 GLN A O 1
ATOM 808 N N . TYR A 1 102 ? -8.107 1.685 8.588 1.00 89.56 102 TYR A N 1
ATOM 809 C CA . TYR A 1 102 ? -9.570 1.742 8.554 1.00 89.56 102 TYR A CA 1
ATOM 810 C C . TYR A 1 102 ? -10.167 2.337 9.830 1.00 89.56 102 TYR A C 1
ATOM 812 O O . TYR A 1 102 ? -10.978 3.257 9.768 1.00 89.56 102 TYR A O 1
ATOM 820 N N . ARG A 1 103 ? -9.737 1.836 10.990 1.00 86.56 103 ARG A N 1
ATOM 821 C CA . ARG A 1 103 ? -10.075 2.338 12.336 1.00 86.56 103 ARG A CA 1
ATOM 822 C C . ARG A 1 103 ? -8.841 2.258 13.208 1.00 86.56 103 ARG A C 1
ATOM 824 O O . ARG A 1 103 ? -7.884 1.623 12.796 1.00 86.56 103 ARG A O 1
ATOM 831 N N . GLU A 1 104 ? -8.840 2.866 14.388 1.00 83.69 104 GLU A N 1
ATOM 832 C CA . GLU A 1 104 ? -7.660 2.925 15.267 1.00 83.69 104 GLU A CA 1
ATOM 833 C C . GLU A 1 104 ? -6.955 1.566 15.455 1.00 83.69 104 GLU A C 1
ATOM 835 O O . GLU A 1 104 ? -5.727 1.497 15.456 1.00 83.69 104 GLU A O 1
ATOM 840 N N . ASP A 1 105 ? -7.717 0.478 15.536 1.00 85.50 105 ASP A N 1
ATOM 841 C CA . ASP A 1 105 ? -7.231 -0.881 15.764 1.00 85.50 105 ASP A CA 1
ATOM 842 C C . ASP A 1 105 ? -7.395 -1.824 14.559 1.00 85.50 105 ASP A C 1
ATOM 844 O O . ASP A 1 105 ? -7.108 -3.017 14.684 1.00 85.50 105 ASP A O 1
ATOM 848 N N . LEU A 1 106 ? -7.824 -1.318 13.396 1.00 88.88 106 LEU A N 1
ATOM 849 C CA . LEU A 1 106 ? -8.101 -2.127 12.209 1.00 88.88 106 LEU A CA 1
ATOM 850 C C . LEU A 1 106 ? -7.490 -1.545 10.936 1.00 88.88 106 LEU A C 1
ATOM 852 O O . LEU A 1 106 ? -7.583 -0.349 10.645 1.00 88.88 106 LEU A O 1
ATOM 856 N N . VAL A 1 107 ? -6.950 -2.445 10.124 1.00 91.75 107 VAL A N 1
ATOM 857 C CA . VAL A 1 107 ? -6.442 -2.167 8.783 1.00 91.75 107 VAL A CA 1
ATOM 858 C C . VAL A 1 107 ? -7.177 -3.020 7.756 1.00 91.75 107 VAL A C 1
ATOM 860 O O . VAL A 1 107 ? -7.560 -4.161 8.027 1.00 91.75 107 VAL A O 1
ATOM 863 N N . LEU A 1 108 ? -7.344 -2.458 6.565 1.00 92.38 108 LEU A N 1
ATOM 864 C CA . LEU A 1 108 ? -7.716 -3.188 5.365 1.00 92.38 108 LEU A CA 1
ATOM 865 C C . LEU A 1 108 ? -6.436 -3.604 4.649 1.00 92.38 108 LEU A C 1
ATOM 867 O O . LEU A 1 108 ? -5.580 -2.766 4.363 1.00 92.38 108 LEU A O 1
ATOM 871 N N . GLU A 1 109 ? -6.319 -4.889 4.348 1.00 93.00 109 GLU A N 1
ATOM 872 C CA . GLU A 1 109 ? -5.325 -5.407 3.421 1.00 93.00 109 GLU A CA 1
ATOM 873 C C . GLU A 1 109 ? -6.033 -5.877 2.158 1.00 93.00 109 GLU A C 1
ATOM 875 O O . GLU A 1 109 ? -6.970 -6.670 2.246 1.00 93.00 109 GLU A O 1
ATOM 880 N N . TYR A 1 110 ? -5.627 -5.376 0.996 1.00 92.44 110 TYR A N 1
ATOM 881 C CA . TYR A 1 110 ? -6.265 -5.755 -0.257 1.00 92.44 110 TYR A CA 1
ATOM 882 C C . TYR A 1 110 ? -5.335 -5.734 -1.460 1.00 92.44 110 TYR A C 1
ATOM 884 O O . TYR A 1 110 ? -4.230 -5.202 -1.400 1.00 92.44 110 TYR A O 1
ATOM 892 N N . TYR A 1 111 ? -5.791 -6.339 -2.555 1.00 91.56 111 TYR A N 1
ATOM 893 C CA . TYR A 1 111 ? -5.016 -6.498 -3.782 1.00 91.56 111 TYR A CA 1
ATOM 894 C C . TYR A 1 111 ? -5.761 -5.943 -4.996 1.00 91.56 111 TYR A C 1
ATOM 896 O O . TYR A 1 111 ? -6.982 -6.047 -5.063 1.00 91.56 111 TYR A O 1
ATOM 904 N N . TYR A 1 112 ? -5.034 -5.386 -5.964 1.00 89.12 112 TYR A N 1
ATOM 905 C CA . TYR A 1 112 ? -5.566 -5.011 -7.281 1.00 89.12 112 TYR A CA 1
ATOM 906 C C . TYR A 1 112 ? -4.461 -5.042 -8.355 1.00 89.12 112 TYR A C 1
ATOM 908 O O . TYR A 1 112 ? -3.274 -5.076 -8.028 1.00 89.12 112 TYR A O 1
ATOM 916 N N . GLY A 1 113 ? -4.825 -5.045 -9.642 1.00 89.50 113 GLY A N 1
ATOM 917 C CA . GLY A 1 113 ? -3.863 -5.030 -10.757 1.00 89.50 113 GLY A CA 1
ATOM 918 C C . GLY A 1 113 ? -3.085 -3.712 -10.884 1.00 89.50 113 GLY A C 1
ATOM 919 O O . GLY A 1 113 ? -3.649 -2.641 -10.685 1.00 89.50 113 GLY A O 1
ATOM 920 N N . LEU A 1 114 ? -1.797 -3.758 -11.246 1.00 90.25 114 LEU A N 1
ATOM 921 C CA . LEU A 1 114 ? -0.921 -2.570 -11.316 1.00 90.25 114 LEU A CA 1
ATOM 922 C C . LEU A 1 114 ? -1.503 -1.411 -12.150 1.00 90.25 114 LEU A C 1
ATOM 924 O O . LEU A 1 114 ? -1.317 -0.245 -11.811 1.00 90.25 114 LEU A O 1
ATOM 928 N N . ASN A 1 115 ? -2.260 -1.720 -13.205 1.00 90.50 115 ASN A N 1
ATOM 929 C CA . ASN A 1 115 ? -2.941 -0.741 -14.056 1.00 90.50 115 ASN A CA 1
ATOM 930 C C . ASN A 1 115 ? -3.930 0.166 -13.298 1.00 90.50 115 ASN A C 1
ATOM 932 O O . ASN A 1 115 ? -4.264 1.236 -13.802 1.00 90.50 115 ASN A O 1
ATOM 936 N N . PHE A 1 116 ? -4.377 -0.245 -12.108 1.00 91.81 116 PHE A N 1
ATOM 937 C CA . PHE A 1 116 ? -5.284 0.515 -11.252 1.00 91.81 116 PHE A CA 1
ATOM 938 C C . PHE A 1 116 ? -4.578 1.382 -10.195 1.00 91.81 116 PHE A C 1
ATOM 940 O O . PHE A 1 116 ? -5.235 2.069 -9.410 1.00 91.81 116 PHE A O 1
ATOM 947 N N . LEU A 1 117 ? -3.239 1.374 -10.150 1.00 93.56 117 LEU A N 1
ATOM 948 C CA . LEU A 1 117 ? -2.463 2.173 -9.200 1.00 93.56 117 LEU A CA 1
ATOM 949 C C . LEU A 1 117 ? -2.786 3.679 -9.255 1.00 93.56 117 LEU A C 1
ATOM 951 O O . LEU A 1 117 ? -2.944 4.261 -8.185 1.00 93.56 117 LEU A O 1
ATOM 955 N N . PRO A 1 118 ? -2.978 4.329 -10.422 1.00 95.31 118 PRO A N 1
ATOM 956 C CA . PRO A 1 118 ? -3.358 5.743 -10.451 1.00 95.31 118 PRO A CA 1
ATOM 957 C C . PRO A 1 118 ? -4.706 6.038 -9.768 1.00 95.31 118 PRO A C 1
ATOM 959 O O . PRO A 1 118 ? -4.936 7.163 -9.329 1.00 95.31 118 PRO A O 1
ATOM 962 N N . GLN A 1 119 ? -5.592 5.041 -9.652 1.00 95.00 119 GLN A N 1
ATOM 963 C CA . GLN A 1 119 ? -6.907 5.150 -9.009 1.00 95.00 119 GLN A CA 1
ATOM 964 C C . GLN A 1 119 ? -6.907 4.672 -7.546 1.00 95.00 119 GLN A C 1
ATOM 966 O O . GLN A 1 119 ? -7.979 4.537 -6.951 1.00 95.00 119 GLN A O 1
ATOM 971 N N . TRP A 1 120 ? -5.735 4.450 -6.932 1.00 93.94 120 TRP A N 1
ATOM 972 C CA . TRP A 1 120 ? -5.605 3.905 -5.571 1.00 93.94 120 TRP A CA 1
ATOM 973 C C . TRP A 1 120 ? -6.510 4.609 -4.550 1.00 93.94 120 TRP A C 1
ATOM 975 O O . TRP A 1 120 ? -7.136 3.956 -3.719 1.00 9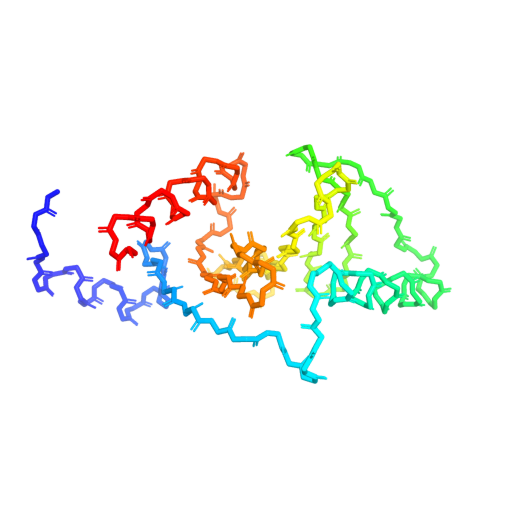3.94 120 TRP A O 1
ATOM 985 N N . ARG A 1 121 ? -6.619 5.942 -4.634 1.00 94.06 121 ARG A N 1
ATOM 986 C CA . ARG A 1 121 ? -7.382 6.760 -3.682 1.00 94.06 121 ARG A CA 1
ATOM 987 C C . ARG A 1 121 ? -8.878 6.492 -3.776 1.00 94.06 121 ARG A C 1
ATOM 989 O O . ARG A 1 121 ? -9.567 6.464 -2.759 1.00 94.06 121 ARG A O 1
ATOM 996 N N . GLU A 1 122 ? -9.391 6.322 -4.989 1.00 94.06 122 GLU A N 1
ATOM 997 C CA . GLU A 1 122 ? -10.798 5.994 -5.207 1.00 94.06 122 GLU A CA 1
ATOM 998 C C . GLU A 1 122 ? -11.103 4.582 -4.699 1.00 94.06 122 GLU A C 1
ATOM 1000 O O . GLU A 1 122 ? -12.072 4.394 -3.963 1.00 94.06 122 GLU A O 1
ATOM 1005 N N . ILE A 1 123 ? -10.235 3.617 -5.021 1.00 92.69 123 ILE A N 1
ATOM 1006 C CA . ILE A 1 123 ? -10.355 2.225 -4.574 1.00 92.69 123 ILE A CA 1
ATOM 1007 C C . ILE A 1 123 ? -10.379 2.158 -3.044 1.00 92.69 123 ILE A C 1
ATOM 1009 O O . ILE A 1 123 ? -11.308 1.590 -2.470 1.00 92.69 123 ILE A O 1
ATOM 1013 N N . ASP A 1 124 ? -9.410 2.792 -2.382 1.00 93.75 124 ASP A N 1
ATOM 1014 C CA . ASP A 1 124 ? -9.301 2.800 -0.925 1.00 93.75 124 ASP A CA 1
ATOM 1015 C C . ASP A 1 124 ? -10.543 3.404 -0.257 1.00 93.75 124 ASP A C 1
ATOM 1017 O O . ASP A 1 124 ? -11.141 2.802 0.637 1.00 93.75 124 ASP A O 1
ATOM 1021 N N . ASN A 1 125 ? -10.988 4.566 -0.740 1.00 93.38 125 ASN A N 1
ATOM 1022 C CA . ASN A 1 125 ? -12.165 5.243 -0.206 1.00 93.38 125 ASN A CA 1
ATOM 1023 C C . ASN A 1 125 ? -13.447 4.427 -0.404 1.00 93.38 125 ASN A C 1
ATOM 1025 O O . ASN A 1 125 ? -14.281 4.365 0.502 1.00 93.38 125 ASN A O 1
ATOM 1029 N N . ASN A 1 126 ? -13.620 3.800 -1.568 1.00 93.12 126 ASN A N 1
ATOM 1030 C CA . ASN A 1 126 ? -14.800 2.993 -1.863 1.00 93.12 126 ASN A CA 1
ATOM 1031 C C . ASN A 1 126 ? -14.832 1.713 -1.020 1.00 93.12 126 ASN A C 1
ATOM 1033 O O . ASN A 1 126 ? -15.890 1.365 -0.496 1.00 93.12 126 ASN A O 1
ATOM 1037 N N . LEU A 1 127 ? -13.684 1.060 -0.806 1.00 91.88 127 LEU A N 1
ATOM 1038 C CA . LEU A 1 127 ? -13.584 -0.089 0.097 1.00 91.88 127 LEU A CA 1
ATOM 1039 C C . LEU A 1 127 ? -13.911 0.303 1.540 1.00 91.88 127 LEU A C 1
ATOM 1041 O O . LEU A 1 127 ? -14.735 -0.347 2.179 1.00 91.88 127 LEU A O 1
ATOM 1045 N N . LYS A 1 128 ? -13.343 1.402 2.048 1.00 92.25 128 LYS A N 1
ATOM 1046 C CA . LYS A 1 128 ? -13.656 1.901 3.397 1.00 92.25 128 LYS A CA 1
ATOM 1047 C C . LYS A 1 128 ? -15.148 2.195 3.562 1.00 92.25 128 LYS A C 1
ATOM 1049 O O . LYS A 1 128 ? -15.739 1.764 4.548 1.00 92.25 128 LYS A O 1
ATOM 1054 N N . LYS A 1 129 ? -15.770 2.866 2.586 1.00 91.75 129 LYS A N 1
ATOM 1055 C CA . LYS A 1 129 ? -17.220 3.128 2.578 1.00 91.75 129 LYS A CA 1
ATOM 1056 C C . LYS A 1 129 ? -18.044 1.842 2.559 1.00 91.75 129 LYS A C 1
ATOM 1058 O O . LYS A 1 129 ? -19.041 1.765 3.265 1.00 91.75 129 LYS A O 1
ATOM 1063 N N . LEU A 1 130 ? -17.631 0.834 1.789 1.00 89.62 130 LEU A N 1
ATOM 1064 C CA . LEU A 1 130 ? -18.306 -0.463 1.746 1.00 89.62 130 LEU A CA 1
ATOM 1065 C C . LEU A 1 130 ? -18.294 -1.137 3.125 1.00 89.62 130 LEU A C 1
ATOM 1067 O O . LEU A 1 130 ? -19.340 -1.545 3.614 1.00 89.62 130 LEU A O 1
ATOM 1071 N N . PHE A 1 131 ? -17.138 -1.202 3.791 1.00 87.69 131 PHE A N 1
ATOM 1072 C CA . PHE A 1 131 ? -17.042 -1.822 5.118 1.00 87.69 131 PHE A CA 1
ATOM 1073 C C . PHE A 1 131 ? -17.729 -1.013 6.226 1.00 87.69 131 PHE A C 1
ATOM 1075 O O . PHE A 1 131 ? -18.179 -1.595 7.215 1.00 87.69 131 PHE A O 1
ATOM 1082 N N . GLN A 1 132 ? -17.883 0.303 6.052 1.00 87.44 132 GLN A N 1
ATOM 1083 C CA . GLN A 1 132 ? -18.672 1.132 6.966 1.00 87.44 132 GLN A CA 1
ATOM 1084 C C . GLN A 1 132 ? -20.153 0.739 6.982 1.00 87.44 132 GLN A C 1
ATOM 1086 O O . GLN A 1 132 ? -20.793 0.905 8.010 1.00 87.44 132 GLN A O 1
ATOM 1091 N N . GLN A 1 133 ? -20.691 0.177 5.894 1.00 84.50 133 GLN A N 1
ATOM 1092 C CA . GLN A 1 133 ? -22.093 -0.263 5.833 1.00 84.50 133 GLN A CA 1
ATOM 1093 C C . GLN A 1 133 ? -22.377 -1.514 6.674 1.00 84.50 133 GLN A C 1
ATOM 1095 O O . GLN A 1 133 ? -23.527 -1.774 7.009 1.00 84.50 133 GLN A O 1
ATOM 1100 N N . PHE A 1 134 ? -21.343 -2.291 7.006 1.00 77.44 134 PHE A N 1
ATOM 1101 C CA . PHE A 1 134 ? -21.453 -3.508 7.819 1.00 77.44 134 PHE A CA 1
ATOM 1102 C C . PHE A 1 134 ? -21.098 -3.278 9.294 1.00 77.44 134 PHE A C 1
ATOM 1104 O O . PHE A 1 134 ? -20.930 -4.239 10.043 1.00 77.44 134 PHE A O 1
ATOM 1111 N N . SER A 1 135 ? -20.906 -2.016 9.683 1.00 61.94 135 SER A N 1
ATOM 1112 C CA . SER A 1 135 ? -20.483 -1.595 11.019 1.00 61.94 135 SER A CA 1
ATOM 1113 C C . SER A 1 135 ? -21.636 -1.053 11.843 1.00 61.94 135 SER A C 1
ATOM 1115 O O . SER A 1 135 ? -21.577 -1.249 13.074 1.00 61.94 135 SER A O 1
#

Radius of gyration: 15.81 Å; chains: 1; bounding box: 46×32×35 Å